Protein AF-A0A951HRN7-F1 (afdb_monomer_lite)

Sequence (183 aa):
MIGALGATLAACAGGMGGGFDPVGYQNAVQLKYETMSLLDNTSAPYRAHQAAANSLLAKYATAAEGRGSSDAIAQQWAAIRDPRGPSTAGTIEQWKKAPLRPGQRAEKKRLIAAHFDHLVCLEKARGGGAAECAEAGVSADATPAPAPTAAAAPAGRPPARGRAAPKPPAGDEPEMEAEPQKE

Secondary structure (DSSP, 8-state):
---------------------HHHHHHHHHHHHHHHHHHHTTTS-GGGTHHHHHHHHHHHHHHHHS--S-HHHHHHHHHHH-TTSSSHHHHHHHHTTSPPPHHHHHHHHHHHHHHHHHHHHHHHSTTT-TTGGGGGG--TT-----------PPP--PPPP--PPPPPPP-PPP---------

Structure (mmCIF, N/CA/C/O backbone):
data_AF-A0A951HRN7-F1
#
_entry.id   AF-A0A951HRN7-F1
#
loop_
_atom_site.group_PDB
_atom_site.id
_atom_site.type_symbol
_atom_site.label_atom_id
_atom_site.label_alt_id
_atom_site.label_comp_id
_atom_site.label_asym_id
_atom_site.label_entity_id
_atom_site.label_seq_id
_atom_site.pdbx_PDB_ins_code
_atom_site.Cartn_x
_atom_site.Cartn_y
_atom_site.Cartn_z
_atom_site.occupancy
_atom_site.B_iso_or_equiv
_atom_site.auth_seq_id
_atom_site.auth_comp_id
_atom_site.auth_asym_id
_atom_site.auth_atom_id
_atom_site.pdbx_PDB_model_num
ATOM 1 N N . MET A 1 1 ? 11.613 -22.190 -66.304 1.00 39.31 1 MET A N 1
ATOM 2 C CA . MET A 1 1 ? 11.602 -20.729 -66.075 1.00 39.31 1 MET A CA 1
ATOM 3 C C . MET A 1 1 ? 11.071 -20.527 -64.661 1.00 39.31 1 MET A C 1
ATOM 5 O O . MET A 1 1 ? 9.966 -20.973 -64.399 1.00 39.31 1 MET A O 1
ATOM 9 N N . ILE A 1 2 ? 11.949 -20.304 -63.673 1.00 46.12 2 ILE A N 1
ATOM 10 C CA . ILE A 1 2 ? 12.186 -18.984 -63.036 1.00 46.12 2 ILE A CA 1
ATOM 11 C C . ILE A 1 2 ? 10.829 -18.305 -62.764 1.00 46.12 2 ILE A C 1
ATOM 13 O O . ILE A 1 2 ? 10.164 -17.926 -63.716 1.00 46.12 2 ILE A O 1
ATOM 17 N N . GLY A 1 3 ? 10.299 -18.189 -61.549 1.00 44.53 3 GLY A N 1
ATOM 18 C CA . GLY A 1 3 ? 10.941 -18.006 -60.250 1.00 44.53 3 GLY A CA 1
ATOM 19 C C . GLY A 1 3 ? 10.507 -16.640 -59.708 1.00 44.53 3 GLY A C 1
ATOM 20 O O . GLY A 1 3 ? 10.806 -15.640 -60.343 1.00 44.53 3 GLY A O 1
ATOM 21 N N . ALA A 1 4 ? 9.785 -16.621 -58.584 1.00 50.28 4 ALA A N 1
ATOM 22 C CA . ALA A 1 4 ? 9.616 -15.484 -57.661 1.00 50.28 4 ALA A CA 1
ATOM 23 C C . ALA A 1 4 ? 8.763 -15.969 -56.471 1.00 50.28 4 ALA A C 1
ATOM 25 O O . ALA A 1 4 ? 7.540 -15.889 -56.479 1.00 50.28 4 ALA A O 1
ATOM 26 N N . LEU A 1 5 ? 9.352 -16.714 -55.531 1.00 52.47 5 LEU A N 1
ATOM 27 C CA . LEU A 1 5 ? 9.690 -16.179 -54.204 1.00 52.47 5 LEU A CA 1
ATOM 28 C C . LEU A 1 5 ? 9.585 -14.648 -54.075 1.00 52.47 5 LEU A C 1
ATOM 30 O O . LEU A 1 5 ? 10.352 -13.912 -54.688 1.00 52.47 5 LEU A O 1
ATOM 34 N N . GLY A 1 6 ? 8.690 -14.211 -53.191 1.00 49.84 6 GLY A N 1
ATOM 35 C CA . GLY A 1 6 ? 8.625 -12.862 -52.636 1.00 49.84 6 GLY A CA 1
ATOM 36 C C . GLY A 1 6 ? 8.263 -12.933 -51.154 1.00 49.84 6 GLY A C 1
ATOM 37 O O . GLY A 1 6 ? 7.109 -12.750 -50.784 1.00 49.84 6 GLY A O 1
ATOM 38 N N . ALA A 1 7 ? 9.257 -13.273 -50.328 1.00 49.84 7 ALA A N 1
ATOM 39 C CA . ALA A 1 7 ? 9.276 -13.031 -48.883 1.00 49.84 7 ALA A CA 1
ATOM 40 C C . ALA A 1 7 ? 9.232 -11.499 -48.628 1.00 49.84 7 ALA A C 1
ATOM 42 O O . ALA A 1 7 ? 9.533 -10.728 -49.530 1.00 49.84 7 ALA A O 1
ATOM 43 N N . THR A 1 8 ? 8.826 -10.936 -47.492 1.00 47.81 8 THR A N 1
ATOM 44 C CA . THR A 1 8 ? 9.147 -11.260 -46.098 1.00 47.81 8 THR A CA 1
ATOM 45 C C . THR A 1 8 ? 8.202 -10.474 -45.185 1.00 47.81 8 THR A C 1
ATOM 47 O O . THR A 1 8 ? 7.885 -9.315 -45.448 1.00 47.81 8 THR A O 1
ATOM 50 N N . LEU A 1 9 ? 7.835 -11.100 -44.069 1.00 47.81 9 LEU A N 1
ATOM 51 C CA . LEU A 1 9 ? 7.256 -10.486 -42.877 1.00 47.81 9 LEU A CA 1
ATOM 52 C C . LEU A 1 9 ? 8.138 -9.323 -42.388 1.00 47.81 9 LEU A C 1
ATOM 54 O O . LEU A 1 9 ? 9.247 -9.550 -41.912 1.00 47.81 9 LEU A O 1
ATOM 58 N N . ALA A 1 10 ? 7.640 -8.090 -42.462 1.00 53.75 10 ALA A N 1
ATOM 59 C CA . ALA A 1 10 ? 8.224 -6.935 -41.781 1.00 53.75 10 ALA A CA 1
ATOM 60 C C . ALA A 1 10 ? 7.292 -6.501 -40.641 1.00 53.75 10 ALA A C 1
ATOM 62 O O . ALA A 1 10 ? 6.611 -5.485 -40.722 1.00 53.75 10 ALA A O 1
ATOM 63 N N . ALA A 1 11 ? 7.230 -7.312 -39.584 1.00 49.94 11 ALA A N 1
ATOM 64 C CA . ALA A 1 11 ? 6.544 -6.970 -38.338 1.00 49.94 11 ALA A CA 1
ATOM 65 C C . ALA A 1 11 ? 7.383 -7.401 -37.123 1.00 49.94 11 ALA A C 1
ATOM 67 O O . ALA A 1 11 ? 6.899 -8.057 -36.211 1.00 49.94 11 ALA A O 1
ATOM 68 N N . CYS A 1 12 ? 8.664 -7.034 -37.110 1.00 45.62 12 CYS A N 1
ATOM 69 C CA . CYS A 1 12 ? 9.483 -7.059 -35.898 1.00 45.62 12 CYS A CA 1
ATOM 70 C C . CYS A 1 12 ? 10.164 -5.699 -35.737 1.00 45.62 12 CYS A C 1
ATOM 72 O O . CYS A 1 12 ? 11.364 -5.554 -35.928 1.00 45.62 12 CYS A O 1
ATOM 74 N N . ALA A 1 13 ? 9.368 -4.684 -35.418 1.00 49.22 13 ALA A N 1
ATOM 75 C CA . ALA A 1 13 ? 9.862 -3.415 -34.893 1.00 49.22 13 ALA A CA 1
ATOM 76 C C . ALA A 1 13 ? 9.013 -3.001 -33.680 1.00 49.22 13 ALA A C 1
ATOM 78 O O . ALA A 1 13 ? 8.578 -1.861 -33.557 1.00 49.22 13 ALA A O 1
ATOM 79 N N . GLY A 1 14 ? 8.733 -3.958 -32.789 1.00 48.72 14 GLY A N 1
ATOM 80 C CA . GLY A 1 14 ? 8.283 -3.663 -31.431 1.00 48.72 14 GLY A CA 1
ATOM 81 C C . GLY A 1 14 ? 9.511 -3.294 -30.614 1.00 48.72 14 GLY A C 1
ATOM 82 O O . GLY A 1 14 ? 10.262 -4.175 -30.206 1.00 48.72 14 GLY A O 1
ATOM 83 N N . GLY A 1 15 ? 9.764 -1.992 -30.489 1.00 47.03 15 GLY A N 1
ATOM 84 C CA . GLY A 1 15 ? 10.930 -1.429 -29.819 1.00 47.03 15 GLY A CA 1
ATOM 85 C C . GLY A 1 15 ? 11.158 -2.040 -28.441 1.00 47.03 15 GLY A C 1
ATOM 86 O O . GLY A 1 15 ? 10.344 -1.890 -27.538 1.00 47.03 15 GLY A O 1
ATOM 87 N N . MET A 1 16 ? 12.304 -2.700 -28.306 1.00 48.50 16 MET A N 1
ATOM 88 C CA . MET A 1 16 ? 12.876 -3.230 -27.074 1.00 48.50 16 MET A CA 1
ATOM 89 C C . MET A 1 16 ? 13.307 -2.042 -26.201 1.00 48.50 16 MET A C 1
ATOM 91 O O . MET A 1 16 ? 14.455 -1.605 -26.219 1.00 48.50 16 MET A O 1
ATOM 95 N N . GLY A 1 17 ? 12.333 -1.433 -25.529 1.00 48.16 17 GLY A N 1
ATOM 96 C CA . GLY A 1 17 ? 12.448 -0.116 -24.906 1.00 48.16 17 GLY A CA 1
ATOM 97 C C . GLY A 1 17 ? 12.388 -0.163 -23.388 1.00 48.16 17 GLY A C 1
ATOM 98 O O . GLY A 1 17 ? 11.512 0.456 -22.794 1.00 48.16 17 GLY A O 1
ATOM 99 N N . GLY A 1 18 ? 13.324 -0.889 -22.777 1.00 56.94 18 GLY A N 1
ATOM 100 C CA . GLY A 1 18 ? 13.648 -0.793 -21.351 1.00 56.94 18 GLY A CA 1
ATOM 101 C C . GLY A 1 18 ? 13.350 -2.070 -20.592 1.00 56.94 18 GLY A C 1
ATOM 102 O O . GLY A 1 18 ? 12.263 -2.183 -20.077 1.00 56.94 18 GLY A O 1
ATOM 103 N N . GLY A 1 19 ? 14.301 -3.002 -20.517 1.00 68.75 19 GLY A N 1
ATOM 104 C CA . GLY A 1 19 ? 14.111 -4.303 -19.867 1.00 68.75 19 GLY A CA 1
ATOM 105 C C . GLY A 1 19 ? 13.748 -4.258 -18.374 1.00 68.75 19 GLY A C 1
ATOM 106 O O . GLY A 1 19 ? 13.554 -3.200 -17.779 1.00 68.75 19 GLY A O 1
ATOM 107 N N . PHE A 1 20 ? 13.683 -5.450 -17.778 1.00 78.44 20 PHE A N 1
ATOM 108 C CA . PHE A 1 20 ? 13.362 -5.688 -16.369 1.00 78.44 20 PHE A CA 1
ATOM 109 C C . PHE A 1 20 ? 14.071 -4.724 -15.403 1.00 78.44 20 PHE A C 1
ATOM 111 O O . PHE A 1 20 ? 15.300 -4.628 -15.414 1.00 78.44 20 PHE A O 1
ATOM 118 N N . ASP A 1 21 ? 13.296 -4.069 -14.531 1.00 80.81 21 ASP A N 1
ATOM 119 C CA . ASP A 1 21 ? 13.823 -3.288 -13.410 1.00 80.81 21 ASP A CA 1
ATOM 120 C C . ASP A 1 21 ? 13.732 -4.101 -12.107 1.00 80.81 21 ASP A C 1
ATOM 122 O O . ASP A 1 21 ? 12.662 -4.179 -11.490 1.00 80.81 21 ASP A O 1
ATOM 126 N N . PRO A 1 22 ? 14.841 -4.711 -11.648 1.00 85.56 22 PRO A N 1
ATOM 127 C CA . PRO A 1 22 ? 14.834 -5.515 -10.434 1.00 85.56 22 PRO A CA 1
ATOM 128 C C . PRO A 1 22 ? 14.527 -4.695 -9.179 1.00 85.56 22 PRO A C 1
ATOM 130 O O . PRO A 1 22 ? 13.983 -5.252 -8.226 1.00 85.56 22 PRO A O 1
ATOM 133 N N . VAL A 1 23 ? 14.857 -3.399 -9.160 1.00 87.12 23 VAL A N 1
ATOM 134 C CA . VAL A 1 23 ? 14.619 -2.524 -8.006 1.00 87.12 23 VAL A CA 1
ATOM 135 C C . VAL A 1 23 ? 13.143 -2.151 -7.943 1.00 87.12 23 VAL A C 1
ATOM 137 O O . VAL A 1 23 ? 12.513 -2.335 -6.900 1.00 87.12 23 VAL A O 1
ATOM 140 N N . GLY A 1 24 ? 12.567 -1.704 -9.064 1.00 86.12 24 GLY A N 1
ATOM 141 C CA . GLY A 1 24 ? 11.134 -1.414 -9.182 1.00 86.12 24 GLY A CA 1
ATOM 142 C C . GLY A 1 24 ? 10.269 -2.625 -8.822 1.00 86.12 24 GLY A C 1
ATOM 143 O O . GLY A 1 24 ? 9.369 -2.530 -7.982 1.00 86.12 24 GLY A O 1
ATOM 144 N N . TYR A 1 25 ? 10.618 -3.800 -9.355 1.00 89.25 25 TYR A N 1
ATOM 145 C CA . TYR A 1 25 ? 9.952 -5.063 -9.037 1.00 89.25 25 TYR A CA 1
ATOM 146 C C . TYR A 1 25 ? 10.024 -5.421 -7.547 1.00 89.25 25 TYR A C 1
ATOM 148 O O . TYR A 1 25 ? 8.992 -5.703 -6.934 1.00 89.25 25 TYR A O 1
ATOM 156 N N . GLN A 1 26 ? 11.221 -5.408 -6.947 1.00 91.38 26 GLN A N 1
ATOM 157 C CA . GLN A 1 26 ? 11.384 -5.748 -5.529 1.00 91.38 26 GLN A CA 1
ATOM 158 C C . GLN A 1 26 ? 10.618 -4.778 -4.629 1.00 91.38 26 GLN A C 1
ATOM 160 O O . GLN A 1 26 ? 9.933 -5.219 -3.705 1.00 91.38 26 GLN A O 1
ATOM 165 N N . ASN A 1 27 ? 10.657 -3.480 -4.939 1.00 91.44 27 ASN A N 1
ATOM 166 C CA . ASN A 1 27 ? 9.889 -2.469 -4.220 1.00 91.44 27 ASN A CA 1
ATOM 167 C C . ASN A 1 27 ? 8.384 -2.743 -4.305 1.00 91.44 27 ASN A C 1
ATOM 169 O O . ASN A 1 27 ? 7.707 -2.727 -3.277 1.00 91.44 27 ASN A O 1
ATOM 173 N N . ALA A 1 28 ? 7.855 -3.036 -5.497 1.00 91.88 28 ALA A N 1
ATOM 174 C CA . ALA A 1 28 ? 6.437 -3.332 -5.691 1.00 91.88 28 ALA A CA 1
ATOM 175 C C . ALA A 1 28 ? 5.991 -4.581 -4.911 1.00 91.88 28 ALA A C 1
ATOM 177 O O . ALA A 1 28 ? 4.962 -4.551 -4.232 1.00 91.88 28 ALA A O 1
ATOM 178 N N . VAL A 1 29 ? 6.782 -5.659 -4.948 1.00 93.88 29 VAL A N 1
ATOM 179 C CA . VAL A 1 29 ? 6.501 -6.898 -4.205 1.00 93.88 29 VAL A CA 1
ATOM 180 C C . VAL A 1 29 ? 6.541 -6.657 -2.696 1.00 93.88 29 VAL A C 1
ATOM 182 O O . VAL A 1 29 ? 5.593 -7.011 -1.994 1.00 93.88 29 VAL A O 1
ATOM 185 N N . GLN A 1 30 ? 7.601 -6.025 -2.189 1.00 95.81 30 GLN A N 1
ATOM 186 C CA . GLN A 1 30 ? 7.753 -5.750 -0.760 1.00 95.81 30 GLN A CA 1
ATOM 187 C C . GLN A 1 30 ? 6.607 -4.876 -0.244 1.00 95.81 30 GLN A C 1
ATOM 189 O O . GLN A 1 30 ? 5.973 -5.188 0.766 1.00 95.81 30 GLN A O 1
ATOM 194 N N . LEU A 1 31 ? 6.284 -3.812 -0.979 1.00 95.81 31 LEU A N 1
ATOM 195 C CA . LEU A 1 31 ? 5.194 -2.919 -0.623 1.00 95.81 31 LEU A CA 1
ATOM 196 C C . LEU A 1 31 ? 3.840 -3.618 -0.668 1.00 95.81 31 LEU A C 1
ATOM 198 O O . LEU A 1 31 ? 3.027 -3.369 0.221 1.00 95.81 31 LEU A O 1
ATOM 202 N N . LYS A 1 32 ? 3.596 -4.537 -1.611 1.00 95.94 32 LYS A N 1
ATOM 203 C CA . LYS A 1 32 ? 2.380 -5.362 -1.610 1.00 95.94 32 LYS A CA 1
ATOM 204 C C . LYS A 1 32 ? 2.221 -6.102 -0.282 1.00 95.94 32 LYS A C 1
ATOM 206 O O . LYS A 1 32 ? 1.167 -5.994 0.346 1.00 95.94 32 LYS A O 1
ATOM 211 N N . TYR A 1 33 ? 3.254 -6.816 0.166 1.00 97.56 33 TYR A N 1
ATOM 212 C CA . TYR A 1 33 ? 3.206 -7.585 1.413 1.00 97.56 33 TYR A CA 1
ATOM 213 C C . TYR A 1 33 ? 2.973 -6.702 2.638 1.00 97.56 33 TYR A C 1
ATOM 215 O O . TYR A 1 33 ? 2.080 -6.985 3.439 1.00 97.56 33 TYR A O 1
ATOM 223 N N . GLU A 1 34 ? 3.724 -5.607 2.763 1.00 97.75 34 GLU A N 1
ATOM 224 C CA . GLU A 1 34 ? 3.560 -4.666 3.875 1.00 97.75 34 GLU A CA 1
ATOM 225 C C . GLU A 1 34 ? 2.158 -4.051 3.898 1.00 97.75 34 GLU A C 1
ATOM 227 O O . GLU A 1 34 ? 1.549 -3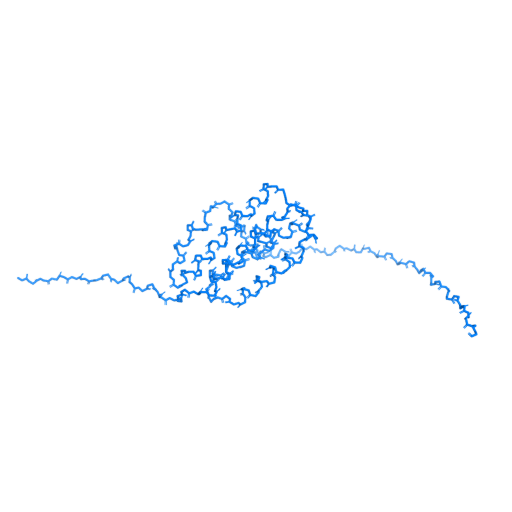.910 4.959 1.00 97.75 34 GLU A O 1
ATOM 232 N N . THR A 1 35 ? 1.607 -3.757 2.721 1.00 97.56 35 THR A N 1
ATOM 233 C CA . THR A 1 35 ? 0.245 -3.239 2.585 1.00 97.56 35 THR A CA 1
ATOM 234 C C . THR A 1 35 ? -0.785 -4.261 3.033 1.00 97.56 35 THR A C 1
ATOM 236 O O . THR A 1 35 ? -1.667 -3.928 3.819 1.00 97.56 35 THR A O 1
ATOM 239 N N . MET A 1 36 ? -0.681 -5.511 2.574 1.00 97.88 36 MET A N 1
ATOM 240 C CA . MET A 1 36 ? -1.617 -6.565 2.974 1.00 97.88 36 MET A CA 1
ATOM 241 C C . MET A 1 36 ? -1.579 -6.803 4.485 1.00 97.88 36 MET A C 1
ATOM 243 O O . MET A 1 36 ? -2.637 -6.893 5.106 1.00 97.88 36 MET A O 1
ATOM 247 N N . SER A 1 37 ? -0.378 -6.809 5.069 1.00 97.62 37 SER A N 1
ATOM 248 C CA . SER A 1 37 ? -0.174 -6.931 6.514 1.00 97.62 37 SER A CA 1
ATOM 249 C C . SER A 1 37 ? -0.803 -5.767 7.289 1.00 97.62 37 SER A C 1
ATOM 251 O O . SER A 1 37 ? -1.527 -5.975 8.264 1.00 97.62 37 SER A O 1
ATOM 253 N N . LEU A 1 38 ? -0.619 -4.524 6.831 1.00 97.81 38 LEU A N 1
ATOM 254 C CA . LEU A 1 38 ? -1.271 -3.371 7.454 1.00 97.81 38 LEU A CA 1
ATOM 255 C C . LEU A 1 38 ? -2.800 -3.472 7.356 1.00 97.81 38 LEU A C 1
ATOM 257 O O . LEU A 1 38 ? -3.501 -3.215 8.335 1.00 97.81 38 LEU A O 1
ATOM 261 N N . LEU A 1 39 ? -3.323 -3.876 6.194 1.00 96.81 39 LEU A N 1
ATOM 262 C CA . LEU A 1 39 ? -4.762 -3.998 5.972 1.00 96.81 39 LEU A CA 1
ATOM 263 C C . LEU A 1 39 ? -5.411 -5.051 6.873 1.00 96.81 39 LEU A C 1
ATOM 265 O O . LEU A 1 39 ? -6.560 -4.855 7.272 1.00 96.81 39 LEU A O 1
ATOM 269 N N . ASP A 1 40 ? -4.696 -6.107 7.262 1.00 97.31 40 ASP A N 1
ATOM 270 C CA . ASP A 1 40 ? -5.189 -7.098 8.228 1.00 97.31 40 ASP A CA 1
ATOM 271 C C . ASP A 1 40 ? -5.475 -6.508 9.614 1.00 97.31 40 ASP A C 1
ATOM 273 O O . ASP A 1 40 ? -6.370 -6.978 10.314 1.00 97.31 40 ASP A O 1
ATOM 277 N N . ASN A 1 41 ? -4.818 -5.401 9.962 1.00 97.81 41 ASN A N 1
ATOM 278 C CA . ASN A 1 41 ? -4.981 -4.712 11.241 1.00 97.81 41 ASN A CA 1
ATOM 279 C C . ASN A 1 41 ? -6.075 -3.628 11.232 1.00 97.81 41 ASN A C 1
ATOM 281 O O . ASN A 1 41 ? -6.354 -3.002 12.254 1.00 97.81 41 ASN A O 1
ATOM 285 N N . THR A 1 42 ? -6.751 -3.407 10.101 1.00 97.81 42 THR A N 1
ATOM 286 C CA . THR A 1 42 ? -7.726 -2.308 9.960 1.00 97.81 42 THR A CA 1
ATOM 287 C C . THR A 1 42 ? -9.022 -2.491 10.754 1.00 97.81 42 THR A C 1
ATOM 289 O O . THR A 1 42 ? -9.825 -1.563 10.822 1.00 97.81 42 THR A O 1
ATOM 292 N N . SER A 1 43 ? -9.246 -3.650 11.387 1.00 97.69 43 SER A N 1
ATOM 293 C CA . SER A 1 43 ? -10.317 -3.826 12.382 1.00 97.69 43 SER A CA 1
ATOM 294 C C . SER A 1 43 ? -10.025 -3.148 13.720 1.00 97.69 43 SER A C 1
ATOM 296 O O . SER A 1 43 ? -10.951 -2.941 14.501 1.00 97.69 43 SER A O 1
ATOM 298 N N . ALA A 1 44 ? -8.766 -2.809 13.999 1.00 98.06 44 ALA A N 1
ATOM 299 C CA . ALA A 1 44 ? -8.391 -2.017 15.162 1.00 98.06 44 ALA A CA 1
ATOM 300 C C . ALA A 1 44 ? -8.492 -0.508 14.852 1.00 98.06 44 ALA A C 1
ATOM 302 O O . ALA A 1 44 ? -8.458 -0.110 13.684 1.00 98.06 44 ALA A O 1
ATOM 303 N N . PRO A 1 45 ? -8.604 0.367 15.868 1.00 98.12 45 PRO A N 1
ATOM 304 C CA . PRO A 1 45 ? -8.542 1.813 15.667 1.00 98.12 45 PRO A CA 1
ATOM 305 C C . PRO A 1 45 ? -7.218 2.253 15.030 1.00 98.12 45 PRO A C 1
ATOM 307 O O . PRO A 1 45 ? -6.149 1.818 15.455 1.00 98.12 45 PRO A O 1
ATOM 310 N N . TYR A 1 46 ? -7.281 3.190 14.077 1.00 98.00 46 TYR A N 1
ATOM 311 C CA . TYR A 1 46 ? -6.109 3.713 13.359 1.00 98.00 46 TYR A CA 1
ATOM 312 C C . TYR A 1 46 ? -4.962 4.137 14.285 1.00 98.00 46 TYR A C 1
ATOM 314 O O . TYR A 1 46 ? -3.799 3.861 14.004 1.00 98.00 46 TYR A O 1
ATOM 322 N N . ARG A 1 47 ? -5.282 4.760 15.428 1.00 98.00 47 ARG A N 1
ATOM 323 C CA . ARG A 1 47 ? -4.292 5.247 16.401 1.00 98.00 47 ARG A CA 1
ATOM 324 C C . ARG A 1 47 ? -3.319 4.156 16.867 1.00 98.00 47 ARG A C 1
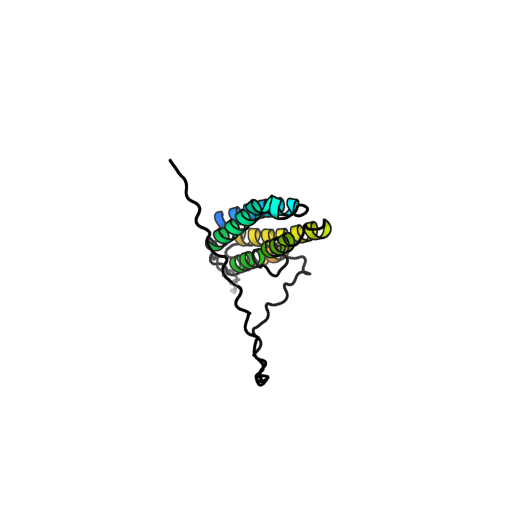ATOM 326 O O . ARG A 1 47 ? -2.157 4.467 17.099 1.00 98.00 47 ARG A O 1
ATOM 333 N N . ALA A 1 48 ? -3.756 2.897 16.952 1.00 98.12 48 ALA A N 1
ATOM 334 C CA . ALA A 1 48 ? -2.901 1.778 17.360 1.00 98.12 48 ALA A CA 1
ATOM 335 C C . ALA A 1 48 ? -1.824 1.423 16.316 1.00 98.12 48 ALA A C 1
ATOM 337 O O . ALA A 1 48 ? -0.797 0.846 16.658 1.00 98.12 48 ALA A O 1
ATOM 338 N N . HIS A 1 49 ? -2.032 1.799 15.051 1.00 98.19 49 HIS A N 1
ATOM 339 C CA . HIS A 1 49 ? -1.168 1.439 13.922 1.00 98.19 49 HIS A CA 1
ATOM 340 C C . HIS A 1 49 ? -0.716 2.657 13.100 1.00 98.19 49 HIS A C 1
ATOM 342 O O . HIS A 1 49 ? -0.164 2.508 12.011 1.00 98.19 49 HIS A O 1
ATOM 348 N N . GLN A 1 50 ? -0.918 3.871 13.617 1.00 97.94 50 GLN A N 1
ATOM 349 C CA . GLN A 1 50 ? -0.626 5.125 12.919 1.00 97.94 50 GLN A CA 1
ATOM 350 C C . GLN A 1 50 ? 0.832 5.210 12.452 1.00 97.94 50 GLN A C 1
ATOM 352 O O . GLN A 1 50 ? 1.094 5.648 11.335 1.00 97.94 50 GLN A O 1
ATOM 357 N N . ALA A 1 51 ? 1.782 4.771 13.282 1.00 97.94 51 ALA A N 1
ATOM 358 C CA . ALA A 1 51 ? 3.199 4.772 12.926 1.00 97.94 51 ALA A CA 1
ATOM 359 C C . ALA A 1 51 ? 3.488 3.855 11.724 1.00 97.94 51 ALA A C 1
ATOM 361 O O . ALA A 1 51 ? 4.179 4.263 10.792 1.00 97.94 51 ALA A O 1
ATOM 362 N N . ALA A 1 52 ? 2.903 2.653 11.709 1.00 97.12 52 ALA A N 1
ATOM 363 C CA . ALA A 1 52 ? 3.043 1.711 10.602 1.00 97.12 52 ALA A CA 1
ATOM 364 C C . ALA A 1 52 ? 2.402 2.253 9.314 1.00 97.12 52 ALA A C 1
ATOM 366 O O . ALA A 1 52 ? 3.014 2.188 8.249 1.00 97.12 52 ALA A O 1
ATOM 367 N N . ALA A 1 53 ? 1.214 2.859 9.413 1.00 97.06 53 ALA A N 1
ATOM 368 C CA . ALA A 1 53 ? 0.543 3.480 8.274 1.00 97.06 53 ALA A CA 1
ATOM 369 C C . ALA A 1 53 ? 1.353 4.648 7.686 1.00 97.06 53 ALA A C 1
ATOM 371 O O . ALA A 1 53 ? 1.542 4.723 6.473 1.00 97.06 53 ALA A O 1
ATOM 372 N N . ASN A 1 54 ? 1.885 5.528 8.537 1.00 96.19 54 ASN A N 1
ATOM 373 C CA . ASN A 1 54 ? 2.718 6.649 8.103 1.00 96.19 54 ASN A CA 1
ATOM 374 C C . ASN A 1 54 ? 4.030 6.172 7.466 1.00 96.19 54 ASN A C 1
ATOM 376 O O . ASN A 1 54 ? 4.437 6.705 6.436 1.00 96.19 54 ASN A O 1
ATOM 380 N N . SER A 1 55 ? 4.670 5.151 8.047 1.00 96.62 55 SER A N 1
ATOM 381 C CA . SER A 1 55 ? 5.879 4.544 7.483 1.00 96.62 55 SER A CA 1
ATOM 382 C C . SER A 1 55 ? 5.612 3.960 6.093 1.00 96.62 55 SER A C 1
ATOM 384 O O . SER A 1 55 ? 6.369 4.232 5.164 1.00 96.62 55 SER A O 1
ATOM 386 N N . LEU A 1 56 ? 4.500 3.238 5.917 1.00 95.75 56 LEU A N 1
ATOM 387 C CA . LEU A 1 56 ? 4.114 2.685 4.618 1.00 95.75 56 LEU A CA 1
ATOM 388 C C . LEU A 1 56 ? 3.869 3.787 3.574 1.00 95.75 56 LEU A C 1
ATOM 390 O O . LEU A 1 56 ? 4.367 3.699 2.453 1.00 95.75 56 LEU A O 1
ATOM 394 N N . LEU A 1 57 ? 3.154 4.855 3.945 1.00 92.94 57 LEU A N 1
ATOM 395 C CA . LEU A 1 57 ? 2.911 5.999 3.058 1.00 92.94 57 LEU A CA 1
ATOM 396 C C . LEU A 1 57 ? 4.211 6.701 2.640 1.00 92.94 57 LEU A C 1
ATOM 398 O O . LEU A 1 57 ? 4.346 7.089 1.479 1.00 92.94 57 LEU A O 1
ATOM 402 N N . ALA A 1 58 ? 5.180 6.827 3.550 1.00 93.12 58 ALA A N 1
ATOM 403 C CA . ALA A 1 58 ? 6.496 7.372 3.229 1.00 93.12 58 ALA A CA 1
ATOM 404 C C . ALA A 1 58 ? 7.252 6.478 2.232 1.00 93.12 58 ALA A C 1
ATOM 406 O O . ALA A 1 58 ? 7.790 6.981 1.248 1.00 93.12 58 ALA A O 1
ATOM 407 N N . LYS A 1 59 ? 7.214 5.149 2.409 1.00 92.62 59 LYS A N 1
ATOM 408 C CA . LYS A 1 59 ? 7.830 4.215 1.454 1.00 92.62 59 LYS A CA 1
ATOM 409 C C . LYS A 1 59 ? 7.208 4.315 0.057 1.00 92.62 59 LYS A C 1
ATOM 411 O O . LYS A 1 59 ? 7.934 4.220 -0.926 1.00 92.62 59 LYS A O 1
ATOM 416 N N . TYR A 1 60 ? 5.900 4.568 -0.060 1.00 90.06 60 TYR A N 1
ATOM 417 C CA . TYR A 1 60 ? 5.276 4.845 -1.363 1.00 90.06 60 TYR A CA 1
ATOM 418 C C . TYR A 1 60 ? 5.738 6.150 -2.005 1.00 90.06 60 TYR A C 1
ATOM 420 O O . TYR A 1 60 ? 5.788 6.239 -3.235 1.00 90.06 60 TYR A O 1
ATOM 428 N N . ALA A 1 61 ? 6.020 7.179 -1.203 1.00 85.88 61 ALA A N 1
ATOM 429 C CA . ALA A 1 61 ? 6.580 8.422 -1.715 1.00 85.88 61 ALA A CA 1
ATOM 430 C C . ALA A 1 61 ? 7.948 8.151 -2.350 1.00 85.88 61 ALA A C 1
ATOM 432 O O . ALA A 1 61 ? 8.116 8.409 -3.539 1.00 85.88 61 ALA A O 1
ATOM 433 N N . THR A 1 62 ? 8.840 7.495 -1.604 1.00 87.81 62 THR A N 1
ATOM 434 C CA . THR A 1 62 ? 10.187 7.127 -2.058 1.00 87.81 62 THR A CA 1
ATOM 435 C C . THR A 1 62 ? 10.171 6.177 -3.258 1.00 87.81 62 THR A C 1
ATOM 437 O O . THR A 1 62 ? 10.869 6.411 -4.241 1.00 87.81 62 THR A O 1
ATOM 440 N N . ALA A 1 63 ? 9.349 5.124 -3.235 1.00 84.69 63 ALA A N 1
ATOM 441 C CA . ALA A 1 63 ? 9.280 4.161 -4.338 1.00 84.69 63 ALA A CA 1
ATOM 442 C C . ALA A 1 63 ? 8.813 4.808 -5.653 1.00 84.69 63 ALA A C 1
ATOM 444 O O . ALA A 1 63 ? 9.288 4.453 -6.727 1.00 84.69 63 ALA A O 1
ATOM 445 N N . ALA A 1 64 ? 7.920 5.797 -5.572 1.00 77.94 64 ALA A N 1
ATOM 446 C CA . ALA A 1 64 ? 7.460 6.527 -6.745 1.00 77.94 64 ALA A CA 1
ATOM 447 C C . ALA A 1 64 ? 8.472 7.560 -7.267 1.00 77.94 64 ALA A C 1
ATOM 449 O O . ALA A 1 64 ? 8.346 7.973 -8.415 1.00 77.94 64 ALA A O 1
ATOM 450 N N . GLU A 1 65 ? 9.432 8.008 -6.456 1.00 76.94 65 GLU A N 1
ATOM 451 C CA . GLU A 1 65 ? 10.531 8.877 -6.905 1.00 76.94 65 GLU A CA 1
ATOM 452 C C . GLU A 1 65 ? 11.568 8.084 -7.707 1.00 76.94 65 GLU A C 1
ATOM 454 O O . GLU A 1 65 ? 12.081 8.580 -8.705 1.00 76.94 65 GLU A O 1
ATOM 459 N N . GLY A 1 66 ? 11.812 6.826 -7.328 1.00 67.25 66 GLY A N 1
ATOM 460 C CA . GLY A 1 66 ? 12.702 5.905 -8.043 1.00 67.25 66 GLY A CA 1
ATOM 461 C C . GLY A 1 66 ? 12.081 5.227 -9.269 1.00 67.25 66 GLY A C 1
ATOM 462 O O . GLY A 1 66 ? 12.679 4.302 -9.814 1.00 67.25 66 GLY A O 1
ATOM 463 N N . ARG A 1 67 ? 10.874 5.630 -9.686 1.00 67.38 67 ARG A N 1
ATOM 464 C CA . ARG A 1 67 ? 10.147 4.957 -10.768 1.00 67.38 67 ARG A CA 1
ATOM 465 C C . ARG A 1 67 ? 10.854 5.116 -12.112 1.00 67.38 67 ARG A C 1
ATOM 467 O O . ARG A 1 67 ? 11.336 6.189 -12.472 1.00 67.38 67 ARG A O 1
ATOM 474 N N . GLY A 1 68 ? 10.823 4.045 -12.893 1.00 60.22 68 GLY A N 1
ATOM 475 C CA . GLY A 1 68 ? 11.181 4.085 -14.299 1.00 60.22 68 GLY A CA 1
ATOM 476 C C . GLY A 1 68 ? 10.363 5.064 -15.128 1.00 60.22 68 GLY A C 1
ATOM 477 O O . GLY A 1 68 ? 9.219 5.363 -14.802 1.00 60.22 68 GLY A O 1
ATOM 478 N N . SER A 1 69 ? 10.916 5.500 -16.259 1.00 61.56 69 SER A N 1
ATOM 479 C CA . SER A 1 69 ? 10.316 6.477 -17.180 1.00 61.56 69 SER A CA 1
ATOM 480 C C . SER A 1 69 ? 9.088 5.981 -17.966 1.00 61.56 69 SER A C 1
ATOM 482 O O . SER A 1 69 ? 8.733 6.591 -18.969 1.00 61.56 69 SER A O 1
ATOM 484 N N . SER A 1 70 ? 8.450 4.873 -17.570 1.00 73.94 70 SER A N 1
ATOM 485 C CA . SER A 1 70 ? 7.251 4.380 -18.256 1.00 73.94 70 SER A CA 1
ATOM 486 C C . SER A 1 70 ? 5.994 5.023 -17.678 1.00 73.94 70 SER A C 1
ATOM 488 O O . SER A 1 70 ? 5.703 4.875 -16.487 1.00 73.94 70 SER A O 1
ATOM 490 N N . ASP A 1 71 ? 5.211 5.669 -18.540 1.00 81.69 71 ASP A N 1
ATOM 491 C CA . ASP A 1 71 ? 3.940 6.297 -18.171 1.00 81.69 71 ASP A CA 1
ATOM 492 C C . ASP A 1 71 ? 2.969 5.312 -17.506 1.00 81.69 71 ASP A C 1
ATOM 494 O O . ASP A 1 71 ? 2.286 5.679 -16.554 1.00 81.69 71 ASP A O 1
ATOM 498 N N . ALA A 1 72 ? 2.951 4.044 -17.931 1.00 83.50 72 ALA A N 1
ATOM 499 C CA . ALA A 1 72 ? 2.082 3.018 -17.350 1.00 83.50 72 ALA A CA 1
ATOM 500 C C . ALA A 1 72 ? 2.451 2.699 -15.889 1.00 83.50 72 ALA A C 1
ATOM 502 O O . ALA A 1 72 ? 1.581 2.638 -15.021 1.00 83.50 72 ALA A O 1
ATOM 503 N N . ILE A 1 73 ? 3.747 2.558 -15.594 1.00 84.62 73 ILE A N 1
ATOM 504 C CA . ILE A 1 73 ? 4.247 2.345 -14.227 1.00 84.62 73 ILE A CA 1
ATOM 505 C C . ILE A 1 73 ? 3.923 3.568 -13.363 1.00 84.62 73 ILE A C 1
ATOM 507 O O . ILE A 1 73 ? 3.424 3.435 -12.243 1.00 84.62 73 ILE A O 1
ATOM 511 N N . ALA A 1 74 ? 4.146 4.775 -13.891 1.00 84.81 74 ALA A N 1
ATOM 512 C CA . ALA A 1 74 ? 3.836 6.014 -13.186 1.00 84.81 74 ALA A CA 1
ATOM 513 C C . ALA A 1 74 ? 2.335 6.155 -12.875 1.00 84.81 74 ALA A C 1
ATOM 515 O O . ALA A 1 74 ? 1.975 6.520 -11.752 1.00 84.81 74 ALA A O 1
ATOM 516 N N . GLN A 1 75 ? 1.466 5.822 -13.831 1.00 86.44 75 GLN A N 1
ATOM 517 C CA . GLN A 1 75 ? 0.013 5.807 -13.649 1.00 86.44 75 GLN A CA 1
ATOM 518 C C . GLN A 1 75 ? -0.412 4.786 -12.593 1.00 86.44 75 GLN A C 1
ATOM 520 O O . GLN A 1 75 ? -1.223 5.105 -11.723 1.00 86.44 75 GLN A O 1
ATOM 525 N N . GLN A 1 76 ? 0.172 3.588 -12.605 1.00 88.38 76 GLN A N 1
ATOM 526 C CA . GLN A 1 76 ? -0.164 2.557 -11.629 1.00 88.38 76 GLN A CA 1
ATOM 527 C C . GLN A 1 76 ? 0.263 2.949 -10.205 1.00 88.38 76 GLN A C 1
ATOM 529 O O . GLN A 1 76 ? -0.509 2.782 -9.257 1.00 88.38 76 GLN A O 1
ATOM 534 N N . TRP A 1 77 ? 1.445 3.554 -10.042 1.00 89.31 77 TRP A N 1
ATOM 535 C CA . TRP A 1 77 ? 1.864 4.139 -8.764 1.00 89.31 77 TRP A CA 1
ATOM 536 C C . TRP A 1 77 ? 0.923 5.252 -8.293 1.00 89.31 77 TRP A C 1
ATOM 538 O O . TRP A 1 77 ? 0.630 5.344 -7.098 1.00 89.31 77 TRP A O 1
ATOM 548 N N . ALA A 1 78 ? 0.430 6.088 -9.210 1.00 87.75 78 ALA A N 1
ATOM 549 C CA . ALA A 1 78 ? -0.551 7.118 -8.885 1.00 87.75 78 ALA A CA 1
ATOM 550 C C . ALA A 1 78 ? -1.881 6.505 -8.416 1.00 87.75 78 ALA A C 1
ATOM 552 O O . ALA A 1 78 ? -2.419 6.951 -7.405 1.00 87.75 78 ALA A O 1
ATOM 553 N N . ALA A 1 79 ? -2.362 5.441 -9.068 1.00 87.88 79 ALA A N 1
ATOM 554 C CA . ALA A 1 79 ? -3.584 4.738 -8.675 1.00 87.88 79 ALA A CA 1
ATOM 555 C C . ALA A 1 79 ? -3.487 4.132 -7.262 1.00 87.88 79 ALA A C 1
ATOM 557 O O . ALA A 1 79 ? -4.407 4.285 -6.463 1.00 87.88 79 ALA A O 1
ATOM 558 N N . ILE A 1 80 ? -2.350 3.519 -6.907 1.00 88.75 80 ILE A N 1
ATOM 559 C CA . ILE A 1 80 ? -2.103 2.967 -5.557 1.00 88.75 80 ILE A CA 1
ATOM 560 C C . ILE A 1 80 ? -2.103 4.068 -4.479 1.00 88.75 80 ILE A C 1
ATOM 562 O O . ILE A 1 80 ? -2.475 3.827 -3.325 1.00 88.75 80 ILE A O 1
ATOM 566 N N . ARG A 1 81 ? -1.703 5.287 -4.852 1.00 88.81 81 ARG A N 1
ATOM 567 C CA . ARG A 1 81 ? -1.549 6.436 -3.951 1.00 88.81 81 ARG A CA 1
ATOM 568 C C . ARG A 1 81 ? -2.725 7.412 -3.958 1.00 88.81 81 ARG A C 1
ATOM 570 O O . ARG A 1 81 ? -2.694 8.363 -3.181 1.00 88.81 81 ARG A O 1
ATOM 577 N N . ASP A 1 82 ? -3.735 7.218 -4.801 1.00 87.31 82 ASP A N 1
ATOM 578 C CA . ASP A 1 82 ? -4.840 8.169 -4.939 1.00 87.31 82 ASP A CA 1
ATOM 579 C C . ASP A 1 82 ? -5.716 8.197 -3.674 1.00 87.31 82 ASP A C 1
ATOM 581 O O . ASP A 1 82 ? -6.417 7.224 -3.399 1.00 87.31 82 ASP A O 1
ATOM 585 N N . PRO A 1 83 ? -5.772 9.295 -2.905 1.00 85.62 83 PRO A N 1
ATOM 586 C CA . PRO A 1 83 ? -6.566 9.346 -1.679 1.00 85.62 83 PRO A CA 1
ATOM 587 C C . PRO A 1 83 ? -8.087 9.269 -1.905 1.00 85.62 83 PRO A C 1
ATOM 589 O O . PRO A 1 83 ? -8.831 9.139 -0.934 1.00 85.62 83 PRO A O 1
ATOM 592 N N . ARG A 1 84 ? -8.578 9.377 -3.147 1.00 78.31 84 ARG A N 1
ATOM 593 C CA . ARG A 1 84 ? -10.013 9.472 -3.468 1.00 78.31 84 ARG A CA 1
ATOM 594 C C . ARG A 1 84 ? -10.641 8.159 -3.949 1.00 78.31 84 ARG A C 1
ATOM 596 O O . ARG A 1 84 ? -11.851 8.125 -4.159 1.00 78.31 84 ARG A O 1
ATOM 603 N N . GLY A 1 85 ? -9.861 7.085 -4.081 1.00 75.69 85 GLY A N 1
ATOM 604 C CA . GLY A 1 85 ? -10.309 5.810 -4.653 1.00 75.69 85 GLY A CA 1
ATOM 605 C C . GLY A 1 85 ? -10.213 4.596 -3.716 1.00 75.69 85 GLY A C 1
ATOM 606 O O . GLY A 1 85 ? -9.926 4.722 -2.521 1.00 75.69 85 GLY A O 1
ATOM 607 N N . PRO A 1 86 ? -10.415 3.373 -4.244 1.00 82.31 86 PRO A N 1
ATOM 608 C CA . PRO A 1 86 ? -10.173 2.115 -3.530 1.00 82.31 86 PRO A CA 1
ATOM 609 C C . PRO A 1 86 ? -8.680 1.772 -3.362 1.00 82.31 86 PRO A C 1
ATOM 611 O O . PRO A 1 86 ? -8.318 0.607 -3.230 1.00 82.31 86 PRO A O 1
ATOM 614 N N . SER A 1 87 ? -7.819 2.784 -3.350 1.00 90.19 87 SER A N 1
ATOM 615 C CA . SER A 1 87 ? -6.370 2.661 -3.235 1.00 90.19 87 SER A CA 1
ATOM 616 C C . SER A 1 87 ? -5.924 2.427 -1.787 1.00 90.19 87 SER A C 1
ATOM 618 O O . SER A 1 87 ? -6.732 2.491 -0.848 1.00 90.19 87 SER A O 1
ATOM 620 N N . THR A 1 88 ? -4.618 2.250 -1.570 1.00 92.31 88 THR A N 1
ATOM 621 C CA . THR A 1 88 ? -4.074 2.212 -0.209 1.00 92.31 88 THR A CA 1
ATOM 622 C C . THR A 1 88 ? -4.283 3.538 0.517 1.00 92.31 88 THR A C 1
ATOM 624 O O . THR A 1 88 ? -4.740 3.540 1.661 1.00 92.31 88 THR A O 1
ATOM 627 N N . ALA A 1 89 ? -3.997 4.670 -0.134 1.00 92.25 89 ALA A N 1
ATOM 628 C CA . ALA A 1 89 ? -4.145 5.986 0.488 1.00 92.25 89 ALA A CA 1
ATOM 629 C C . ALA A 1 89 ? -5.607 6.272 0.867 1.00 92.25 89 ALA A C 1
ATOM 631 O O . ALA A 1 89 ? -5.883 6.655 2.003 1.00 92.25 89 ALA A O 1
ATOM 632 N N . GLY A 1 90 ? -6.555 5.999 -0.035 1.00 93.94 90 GLY A N 1
ATOM 633 C CA . GLY A 1 90 ? -7.982 6.176 0.241 1.00 93.94 90 GLY A CA 1
ATOM 634 C C . GLY A 1 90 ? -8.490 5.243 1.341 1.00 93.94 90 GLY A C 1
ATOM 635 O O . GLY A 1 90 ? -9.302 5.636 2.180 1.00 93.94 90 GLY A O 1
ATOM 636 N N . THR A 1 91 ? -7.960 4.020 1.405 1.00 95.88 91 THR A N 1
ATOM 637 C CA . THR A 1 91 ? -8.280 3.070 2.480 1.00 95.88 91 THR A CA 1
ATOM 638 C C . THR A 1 91 ? -7.758 3.546 3.834 1.00 95.88 91 THR A C 1
ATOM 640 O O . THR A 1 91 ? -8.475 3.444 4.829 1.00 95.88 91 THR A O 1
ATOM 643 N N . ILE A 1 92 ? -6.557 4.128 3.884 1.00 96.19 92 ILE A N 1
ATOM 644 C CA . ILE A 1 92 ? -6.019 4.731 5.108 1.00 96.19 92 ILE A CA 1
ATOM 645 C C . ILE A 1 92 ? -6.864 5.941 5.536 1.00 96.19 92 ILE A C 1
ATOM 647 O O . ILE A 1 92 ? -7.201 6.053 6.713 1.00 96.19 92 ILE A O 1
ATOM 651 N N . GLU A 1 93 ? -7.285 6.804 4.608 1.00 95.56 93 GLU A N 1
ATOM 652 C CA . GLU A 1 93 ? -8.182 7.931 4.918 1.00 95.56 93 GLU A CA 1
ATOM 653 C C . GLU A 1 93 ? -9.550 7.481 5.444 1.00 95.56 93 GLU A C 1
ATOM 655 O O . GLU A 1 93 ? -10.126 8.111 6.334 1.00 95.56 93 GLU A O 1
ATOM 660 N N . GLN A 1 94 ? -10.077 6.367 4.935 1.00 95.62 94 GLN A N 1
ATOM 661 C CA . GLN A 1 94 ? -11.286 5.757 5.479 1.00 95.62 94 GLN A CA 1
ATOM 662 C C . GLN A 1 94 ? -11.045 5.206 6.891 1.00 95.62 94 GLN A C 1
ATOM 664 O O . GLN A 1 94 ? -11.842 5.457 7.796 1.00 95.62 94 GLN A O 1
ATOM 669 N N . TRP A 1 95 ? -9.933 4.500 7.091 1.00 97.69 95 TRP A N 1
ATOM 670 C CA . TRP A 1 95 ? -9.580 3.877 8.364 1.00 97.69 95 TRP A CA 1
ATOM 671 C C . TRP A 1 95 ? -9.322 4.891 9.488 1.00 97.69 95 TRP A C 1
ATOM 673 O O . TRP A 1 95 ? -9.697 4.653 10.637 1.00 97.69 95 TRP A O 1
ATOM 683 N N . LYS A 1 96 ? -8.765 6.066 9.162 1.00 97.19 96 LYS A N 1
ATOM 684 C CA . LYS A 1 96 ? -8.613 7.192 10.102 1.00 97.19 96 LYS A CA 1
ATOM 685 C C . LYS A 1 96 ? -9.937 7.621 10.744 1.00 97.19 96 LYS A C 1
ATOM 687 O O . LYS A 1 96 ? -9.924 8.136 11.858 1.00 97.19 96 LYS A O 1
ATOM 692 N N . LYS A 1 97 ? -11.066 7.414 10.057 1.00 97.06 97 LYS A N 1
ATOM 693 C CA . LYS A 1 97 ? -12.407 7.780 10.541 1.00 97.06 97 LYS A CA 1
ATOM 694 C C . LYS A 1 97 ? -13.014 6.689 11.419 1.00 97.06 97 LYS A C 1
ATOM 696 O O . LYS A 1 97 ? -13.653 7.003 12.417 1.00 97.06 97 LYS A O 1
ATOM 701 N N . ALA A 1 98 ? -12.840 5.423 11.042 1.00 97.56 98 ALA A N 1
ATOM 702 C CA . ALA A 1 98 ? -13.326 4.272 11.797 1.00 97.56 98 ALA A CA 1
ATOM 703 C C . ALA A 1 98 ? -12.632 2.972 11.350 1.00 97.56 98 ALA A C 1
ATOM 705 O O . ALA A 1 98 ? -12.228 2.868 10.189 1.00 97.56 98 ALA A O 1
ATOM 706 N N . PRO A 1 99 ? -12.555 1.946 12.219 1.00 98.19 99 PRO A N 1
ATOM 707 C CA . PRO A 1 99 ? -12.132 0.610 11.813 1.00 98.19 99 PRO A CA 1
ATOM 708 C C . PRO A 1 99 ? -12.959 0.041 10.652 1.00 98.19 99 PRO A C 1
ATOM 710 O O . PRO A 1 99 ? -14.171 0.254 10.566 1.00 98.19 99 PRO A O 1
ATOM 713 N N . LEU A 1 100 ? -12.312 -0.727 9.776 1.00 97.31 100 LEU A N 1
ATOM 714 C CA . LEU A 1 100 ? -12.966 -1.360 8.635 1.00 97.31 100 LEU A CA 1
ATOM 715 C C . LEU A 1 100 ? -13.703 -2.635 9.049 1.00 97.31 100 LEU A C 1
ATOM 717 O O . LEU A 1 100 ? -13.168 -3.508 9.741 1.00 97.31 100 LEU A O 1
ATOM 721 N N . ARG A 1 101 ? -14.931 -2.781 8.544 1.00 97.44 101 ARG A N 1
ATOM 722 C CA . ARG A 1 101 ? -15.714 -4.016 8.688 1.00 97.44 101 ARG A CA 1
ATOM 723 C C . ARG A 1 101 ? -15.075 -5.153 7.878 1.00 97.44 101 ARG A C 1
ATOM 725 O O . ARG A 1 101 ? -14.425 -4.874 6.869 1.00 97.44 101 ARG A O 1
ATOM 732 N N . PRO A 1 102 ? -15.307 -6.431 8.235 1.00 96.56 102 PRO A N 1
ATOM 733 C CA . PRO A 1 102 ? -14.711 -7.571 7.532 1.00 96.56 102 PRO A CA 1
ATOM 734 C C . PRO A 1 102 ? -14.895 -7.544 6.007 1.00 96.56 102 PRO A C 1
ATOM 736 O O . PRO A 1 102 ? -13.915 -7.692 5.283 1.00 96.56 102 PRO A O 1
ATOM 739 N N . GLY A 1 103 ? -16.109 -7.262 5.516 1.00 95.00 103 GLY A N 1
ATOM 740 C CA . GLY A 1 103 ? -16.377 -7.169 4.073 1.00 95.00 103 GLY A CA 1
ATOM 741 C C . GLY A 1 103 ? -15.649 -6.007 3.388 1.00 95.00 103 GLY A C 1
ATOM 742 O O . GLY A 1 103 ? -15.115 -6.173 2.298 1.00 95.00 103 GLY A O 1
ATOM 743 N N . GLN A 1 104 ? -15.545 -4.851 4.055 1.00 95.00 104 GLN A N 1
ATOM 744 C CA . GLN A 1 104 ? -14.789 -3.708 3.532 1.00 95.00 104 GLN A CA 1
ATOM 745 C C . GLN A 1 104 ? -13.301 -4.039 3.444 1.00 95.00 104 GLN A C 1
ATOM 747 O O . GLN A 1 104 ? -12.682 -3.806 2.414 1.00 95.00 104 GLN A O 1
ATOM 752 N N . ARG A 1 105 ? -12.731 -4.620 4.504 1.00 95.75 105 ARG A N 1
ATOM 753 C CA . ARG A 1 105 ? -11.325 -5.029 4.529 1.00 95.75 105 ARG A CA 1
ATOM 754 C C . ARG A 1 105 ? -11.019 -6.043 3.427 1.00 95.75 105 ARG A C 1
ATOM 756 O O . ARG A 1 105 ? -10.038 -5.862 2.713 1.00 95.75 105 ARG A O 1
ATOM 763 N N . ALA A 1 106 ? -11.851 -7.075 3.272 1.00 95.62 106 ALA A N 1
ATOM 764 C CA . ALA A 1 106 ? -11.676 -8.089 2.234 1.00 95.62 106 ALA A CA 1
ATOM 765 C C . ALA A 1 106 ? -11.681 -7.468 0.829 1.00 95.62 106 ALA A C 1
ATOM 767 O O . ALA A 1 106 ? -10.768 -7.717 0.043 1.00 95.62 106 ALA A O 1
ATOM 768 N N . GLU A 1 107 ? -12.649 -6.594 0.549 1.00 94.44 107 GLU A N 1
ATOM 769 C CA . GLU A 1 107 ? -12.753 -5.942 -0.754 1.00 94.44 107 GLU A CA 1
ATOM 770 C C . GLU A 1 107 ? -11.580 -4.991 -1.029 1.00 94.44 107 GLU A C 1
ATOM 772 O O . GLU A 1 107 ? -10.980 -5.034 -2.103 1.00 94.44 107 GLU A O 1
ATOM 777 N N . LYS A 1 108 ? -11.172 -4.180 -0.043 1.00 94.62 108 LYS A N 1
ATOM 778 C CA . LYS A 1 108 ? -9.998 -3.304 -0.185 1.00 94.62 108 LYS A CA 1
ATOM 779 C C . LYS A 1 108 ? -8.720 -4.105 -0.422 1.00 94.62 108 LYS A C 1
ATOM 781 O O . LYS A 1 108 ? -7.950 -3.744 -1.306 1.00 94.62 108 LYS A O 1
ATOM 786 N N . LYS A 1 109 ? -8.505 -5.205 0.311 1.00 95.56 109 LYS A N 1
ATOM 787 C CA . LYS A 1 109 ? -7.355 -6.097 0.086 1.00 95.56 109 LYS A CA 1
ATOM 788 C C . LYS A 1 109 ? -7.346 -6.634 -1.343 1.00 95.56 109 LYS A C 1
ATOM 790 O O . LYS A 1 109 ? -6.300 -6.587 -1.978 1.00 95.56 109 LYS A O 1
ATOM 795 N N . ARG A 1 110 ? -8.493 -7.089 -1.858 1.00 95.44 110 ARG A N 1
ATOM 796 C CA . ARG A 1 110 ? -8.625 -7.596 -3.232 1.00 95.44 110 ARG A CA 1
ATOM 797 C C . ARG A 1 110 ? -8.257 -6.532 -4.270 1.00 95.44 110 ARG A C 1
ATOM 799 O O . ARG A 1 110 ? -7.403 -6.784 -5.114 1.00 95.44 110 ARG A O 1
ATOM 806 N N . LEU A 1 111 ? -8.862 -5.345 -4.182 1.00 92.69 111 LEU A N 1
ATOM 807 C CA . LEU A 1 111 ? -8.627 -4.247 -5.128 1.00 92.69 111 LEU A CA 1
ATOM 808 C C . LEU A 1 111 ? -7.174 -3.760 -5.088 1.00 92.69 111 LEU A C 1
ATOM 810 O O . LEU A 1 111 ? -6.526 -3.630 -6.123 1.00 92.69 111 LEU A O 1
ATOM 814 N N . ILE A 1 112 ? -6.627 -3.548 -3.891 1.00 94.19 112 ILE A N 1
ATOM 815 C CA . ILE A 1 112 ? -5.245 -3.090 -3.723 1.00 94.19 112 ILE A CA 1
ATOM 816 C C . ILE A 1 112 ? -4.253 -4.163 -4.188 1.00 94.19 112 ILE A C 1
ATOM 818 O O . ILE A 1 112 ? -3.270 -3.830 -4.847 1.00 94.19 112 ILE A O 1
ATOM 822 N N . ALA A 1 113 ? -4.503 -5.445 -3.900 1.00 93.94 113 ALA A N 1
ATOM 823 C CA . ALA A 1 113 ? -3.658 -6.534 -4.382 1.00 93.94 113 ALA A CA 1
ATOM 824 C C . ALA A 1 113 ? -3.608 -6.575 -5.914 1.00 93.94 113 ALA A C 1
ATOM 826 O O . ALA A 1 113 ? -2.510 -6.653 -6.456 1.00 93.94 113 ALA A O 1
ATOM 827 N N . ALA A 1 114 ? -4.752 -6.420 -6.591 1.00 91.12 114 ALA A N 1
ATOM 828 C CA . ALA A 1 114 ? -4.813 -6.347 -8.051 1.00 91.12 114 ALA A CA 1
ATOM 829 C C . ALA A 1 114 ? -3.992 -5.169 -8.603 1.00 91.12 114 ALA A C 1
ATOM 831 O O . ALA A 1 114 ? -3.268 -5.318 -9.587 1.00 91.12 114 ALA A O 1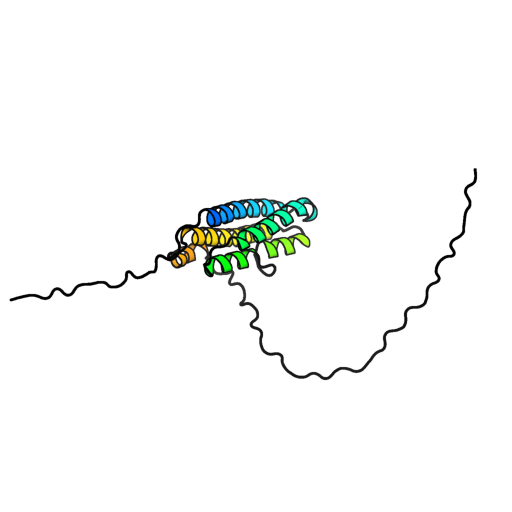
ATOM 832 N N . HIS A 1 115 ? -4.017 -4.011 -7.932 1.00 91.50 115 HIS A N 1
ATOM 833 C CA . HIS A 1 115 ? -3.164 -2.893 -8.330 1.00 91.50 115 HIS A CA 1
ATOM 834 C C . HIS A 1 115 ? -1.666 -3.217 -8.220 1.00 91.50 115 HIS A C 1
ATOM 836 O O . HIS A 1 115 ? -0.900 -2.863 -9.119 1.00 91.50 115 HIS A O 1
ATOM 842 N N . PHE A 1 116 ? -1.239 -3.891 -7.151 1.00 93.19 116 PHE A N 1
ATOM 843 C CA . PHE A 1 116 ? 0.152 -4.324 -7.018 1.00 93.19 116 PHE A CA 1
ATOM 844 C C . PHE A 1 116 ? 0.526 -5.420 -8.010 1.00 93.19 116 PHE A C 1
ATOM 846 O O . PHE A 1 116 ? 1.629 -5.379 -8.538 1.00 93.19 116 PHE A O 1
ATOM 853 N N . ASP A 1 117 ? -0.360 -6.372 -8.288 1.00 92.19 117 ASP A N 1
ATOM 854 C CA . ASP A 1 117 ? -0.098 -7.435 -9.262 1.00 92.19 117 ASP A CA 1
ATOM 855 C C . ASP A 1 117 ? 0.103 -6.868 -10.665 1.00 92.19 117 ASP A C 1
ATOM 857 O O . ASP A 1 117 ? 1.063 -7.228 -11.351 1.00 92.19 117 ASP A O 1
ATOM 861 N N . HIS A 1 118 ? -0.722 -5.892 -11.043 1.00 90.38 118 HIS A N 1
ATOM 862 C CA . HIS A 1 118 ? -0.533 -5.163 -12.287 1.00 90.38 118 HIS A CA 1
ATOM 863 C C . HIS A 1 118 ? 0.799 -4.394 -12.303 1.00 90.38 118 HIS A C 1
ATOM 865 O O . HIS A 1 118 ? 1.555 -4.503 -13.265 1.00 90.38 118 HIS A O 1
ATOM 871 N N . LEU A 1 119 ? 1.144 -3.683 -11.222 1.00 89.31 119 LEU A N 1
ATOM 872 C CA . LEU A 1 119 ? 2.425 -2.974 -11.116 1.00 89.31 119 LEU A CA 1
ATOM 873 C C . LEU A 1 119 ? 3.623 -3.928 -11.239 1.00 89.31 119 LEU A C 1
ATOM 875 O O . LEU A 1 119 ? 4.554 -3.665 -11.990 1.00 89.31 119 LEU A O 1
ATOM 879 N N . VAL A 1 120 ? 3.583 -5.055 -10.534 1.00 89.62 120 VAL A N 1
ATOM 880 C CA . VAL A 1 120 ? 4.620 -6.090 -10.568 1.00 89.62 120 VAL A CA 1
ATOM 881 C C . VAL A 1 120 ? 4.787 -6.663 -11.977 1.00 89.62 120 VAL A C 1
ATOM 883 O O . VAL A 1 120 ? 5.914 -6.911 -12.409 1.00 89.62 120 VAL A O 1
ATOM 886 N N . CYS A 1 121 ? 3.682 -6.860 -12.698 1.00 88.56 121 CYS A N 1
ATOM 887 C CA . CYS A 1 121 ? 3.721 -7.267 -14.097 1.00 88.56 121 CYS A CA 1
ATOM 888 C C . CYS A 1 121 ? 4.396 -6.202 -14.969 1.00 88.56 121 CYS A C 1
ATOM 890 O O . CYS A 1 121 ? 5.311 -6.529 -15.721 1.00 88.56 121 CYS A O 1
ATOM 892 N N . LEU A 1 122 ? 4.019 -4.928 -14.820 1.00 86.56 122 LEU A N 1
ATOM 893 C CA . LEU A 1 122 ? 4.602 -3.822 -15.586 1.00 86.56 122 LEU A CA 1
ATOM 894 C C . LEU A 1 122 ? 6.111 -3.661 -15.340 1.00 86.56 122 LEU A C 1
ATOM 896 O O . LEU A 1 122 ? 6.855 -3.431 -16.288 1.00 86.56 122 LEU A O 1
ATOM 900 N N . GLU A 1 123 ? 6.581 -3.829 -14.101 1.00 85.38 123 GLU A N 1
ATOM 901 C CA . GLU A 1 123 ? 8.017 -3.772 -13.769 1.00 85.38 123 GLU A CA 1
ATOM 902 C C . GLU A 1 123 ? 8.805 -4.951 -14.374 1.00 85.38 123 GLU A C 1
ATOM 904 O O . GLU A 1 123 ? 9.967 -4.801 -14.761 1.00 85.38 123 GLU A O 1
ATOM 909 N N . LYS A 1 124 ? 8.166 -6.124 -14.514 1.00 83.69 124 LYS A N 1
ATOM 910 C CA . LYS A 1 124 ? 8.724 -7.290 -15.224 1.00 83.69 124 LYS A CA 1
ATOM 911 C C . LYS A 1 124 ? 8.769 -7.092 -16.735 1.00 83.69 124 LYS A C 1
ATOM 913 O O . LYS A 1 124 ? 9.780 -7.391 -17.361 1.00 83.69 124 LYS A O 1
ATOM 918 N N . ALA A 1 125 ? 7.667 -6.613 -17.297 1.00 79.00 125 ALA A N 1
ATOM 919 C CA . ALA A 1 125 ? 7.424 -6.494 -18.731 1.00 79.00 125 ALA A CA 1
ATOM 920 C C . ALA A 1 125 ? 7.866 -5.147 -19.317 1.00 79.00 125 ALA A C 1
ATOM 922 O O . ALA A 1 125 ? 7.515 -4.817 -20.460 1.00 79.00 125 ALA A O 1
ATOM 923 N N . ARG A 1 126 ? 8.597 -4.351 -18.525 1.00 71.44 126 ARG A N 1
ATOM 924 C CA . ARG A 1 126 ? 9.120 -3.048 -18.920 1.00 71.44 126 ARG A CA 1
ATOM 925 C C . ARG A 1 126 ? 9.765 -3.208 -20.307 1.00 71.44 126 ARG A C 1
ATOM 927 O O . ARG A 1 126 ? 10.521 -4.149 -20.557 1.00 71.44 126 ARG A O 1
ATOM 934 N N . GLY A 1 127 ? 9.362 -2.346 -21.243 1.00 57.62 127 GLY A N 1
ATOM 935 C CA . GLY A 1 127 ? 9.913 -2.313 -22.598 1.00 57.62 127 GLY A CA 1
ATOM 936 C C . GLY A 1 127 ? 9.244 -3.167 -23.677 1.00 57.62 127 GLY A C 1
ATOM 937 O O . GLY A 1 127 ? 9.822 -3.258 -24.757 1.00 57.62 127 GLY A O 1
ATOM 938 N N . GLY A 1 128 ? 8.052 -3.739 -23.455 1.00 54.88 128 GLY A N 1
ATOM 939 C CA . GLY A 1 128 ? 7.272 -4.296 -24.576 1.00 54.88 128 GLY A CA 1
ATOM 940 C C . GLY A 1 128 ? 6.021 -5.120 -24.254 1.00 54.88 128 GLY A C 1
ATOM 941 O O . GLY A 1 128 ? 5.195 -5.292 -25.145 1.00 54.88 128 GLY A O 1
ATOM 942 N N . GLY A 1 129 ? 5.836 -5.590 -23.014 1.00 58.78 129 GLY A N 1
ATOM 943 C CA . GLY A 1 129 ? 4.765 -6.543 -22.661 1.00 58.78 129 GLY A CA 1
ATOM 944 C C . GLY A 1 129 ? 3.582 -5.955 -21.883 1.00 58.78 129 GLY A C 1
ATOM 945 O O . GLY A 1 129 ? 2.830 -6.690 -21.253 1.00 58.78 129 GLY A O 1
ATOM 946 N N . ALA A 1 130 ? 3.383 -4.631 -21.885 1.00 60.12 130 ALA A N 1
ATOM 947 C CA . ALA A 1 130 ? 2.287 -4.005 -21.128 1.00 60.12 130 ALA A CA 1
ATOM 948 C C . ALA A 1 130 ? 0.891 -4.510 -21.554 1.00 60.12 130 ALA A C 1
ATOM 950 O O . ALA A 1 130 ? -0.012 -4.587 -20.724 1.00 60.12 130 ALA A O 1
ATOM 951 N N . ALA A 1 131 ? 0.728 -4.911 -22.821 1.00 62.75 131 ALA A N 1
ATOM 952 C CA . ALA A 1 131 ? -0.498 -5.536 -23.320 1.00 62.75 131 ALA A CA 1
ATOM 953 C C . ALA A 1 131 ? -0.774 -6.911 -22.678 1.00 62.75 131 ALA A C 1
ATOM 955 O O . ALA A 1 131 ? -1.930 -7.282 -22.508 1.00 62.75 131 ALA A O 1
ATOM 956 N N . GLU A 1 132 ? 0.268 -7.639 -22.268 1.00 67.06 132 GLU A N 1
ATOM 957 C CA . GLU A 1 132 ? 0.156 -8.943 -21.598 1.00 67.06 132 GLU A CA 1
ATOM 958 C C . GLU A 1 132 ? -0.229 -8.791 -20.116 1.00 67.06 132 GLU A C 1
ATOM 960 O O . GLU A 1 132 ? -0.800 -9.698 -19.514 1.00 67.06 132 GLU A O 1
ATOM 965 N N . CYS A 1 133 ? 0.018 -7.615 -19.528 1.00 73.38 133 CYS A N 1
ATOM 966 C CA . CYS A 1 133 ? -0.348 -7.300 -18.147 1.00 73.38 133 CYS A CA 1
ATOM 967 C C . CYS A 1 133 ? -1.828 -6.919 -17.959 1.00 73.38 133 CYS A C 1
ATOM 969 O O . CYS A 1 133 ? -2.288 -6.838 -16.817 1.00 73.38 133 CYS A O 1
ATOM 971 N N . ALA A 1 134 ? -2.585 -6.723 -19.046 1.00 61.84 134 ALA A N 1
ATOM 972 C CA . ALA A 1 134 ? -3.995 -6.327 -19.007 1.00 61.84 134 ALA A CA 1
ATOM 973 C C . ALA A 1 134 ? -4.891 -7.356 -18.285 1.00 61.84 134 ALA A C 1
ATOM 975 O O . ALA A 1 134 ? -5.813 -6.976 -17.566 1.00 61.84 134 ALA A O 1
ATOM 976 N N . GLU A 1 135 ? -4.568 -8.647 -18.392 1.00 52.66 135 GLU A N 1
ATOM 977 C CA . GLU A 1 135 ? -5.304 -9.741 -17.737 1.00 52.66 135 GLU A CA 1
ATOM 978 C C . GLU A 1 135 ? -5.049 -9.791 -16.215 1.00 52.66 135 GLU A C 1
ATOM 980 O O . GLU A 1 135 ? -5.918 -10.196 -15.447 1.00 52.66 135 GLU A O 1
ATOM 985 N N . ALA A 1 136 ? -3.885 -9.319 -15.742 1.00 52.28 136 ALA A N 1
ATOM 986 C CA . ALA A 1 136 ? -3.556 -9.265 -14.312 1.00 52.28 136 ALA A CA 1
ATOM 987 C C . ALA A 1 136 ? -4.265 -8.111 -13.573 1.00 52.28 136 ALA A C 1
ATOM 989 O O . ALA A 1 136 ? -4.366 -8.126 -12.345 1.00 52.28 136 ALA A O 1
ATOM 990 N N . GLY A 1 137 ? -4.746 -7.105 -14.314 1.00 50.72 137 GLY A N 1
ATOM 991 C CA . GLY A 1 137 ? -5.446 -5.930 -13.788 1.00 50.72 137 GLY A CA 1
ATOM 992 C C . GLY A 1 137 ? -6.976 -6.028 -13.799 1.00 50.72 137 GLY A C 1
ATOM 993 O O . GLY A 1 137 ? -7.637 -5.128 -13.280 1.00 50.72 137 GLY A O 1
ATOM 994 N N . VAL A 1 138 ? -7.564 -7.084 -14.372 1.00 47.53 138 VAL A N 1
ATOM 995 C CA . VAL A 1 138 ? -9.004 -7.135 -14.661 1.00 47.53 138 VAL A CA 1
ATOM 996 C C . VAL A 1 138 ? -9.748 -8.136 -13.773 1.00 47.53 138 VAL A C 1
ATOM 998 O O . VAL A 1 138 ? -9.786 -9.342 -13.976 1.00 47.53 138 VAL A O 1
ATOM 1001 N N . SER A 1 139 ? -10.494 -7.577 -12.826 1.00 35.25 139 SER A N 1
ATOM 1002 C CA . SER A 1 139 ? -11.940 -7.801 -12.836 1.00 35.25 139 SER A CA 1
ATOM 1003 C C . SER A 1 139 ? -12.598 -6.433 -12.984 1.00 35.25 139 SER A C 1
ATOM 1005 O O . SER A 1 139 ? -12.568 -5.602 -12.075 1.00 35.25 139 SER A O 1
ATOM 1007 N N . ALA A 1 140 ? -13.097 -6.197 -14.193 1.00 42.16 140 ALA A N 1
ATOM 1008 C CA . ALA A 1 140 ? -13.608 -4.945 -14.727 1.00 42.16 140 ALA A CA 1
ATOM 1009 C C . ALA A 1 140 ? -14.990 -4.570 -14.164 1.00 42.16 140 ALA A C 1
ATOM 1011 O O . ALA A 1 140 ? -15.971 -4.561 -14.895 1.00 42.16 140 ALA A O 1
ATOM 1012 N N . ASP A 1 141 ? -15.053 -4.215 -12.880 1.00 36.19 141 ASP A N 1
ATOM 1013 C CA . ASP A 1 141 ? -16.182 -3.432 -12.332 1.00 36.19 141 ASP A CA 1
ATOM 1014 C C . ASP A 1 141 ? -15.721 -2.247 -11.458 1.00 36.19 141 ASP A C 1
ATOM 1016 O O . ASP A 1 141 ? -16.510 -1.506 -10.887 1.00 36.19 141 ASP A O 1
ATOM 1020 N N . ALA A 1 142 ? -14.410 -2.007 -11.382 1.00 39.91 142 ALA A N 1
ATOM 1021 C CA . ALA A 1 142 ? -13.841 -0.824 -10.749 1.00 39.91 142 ALA A CA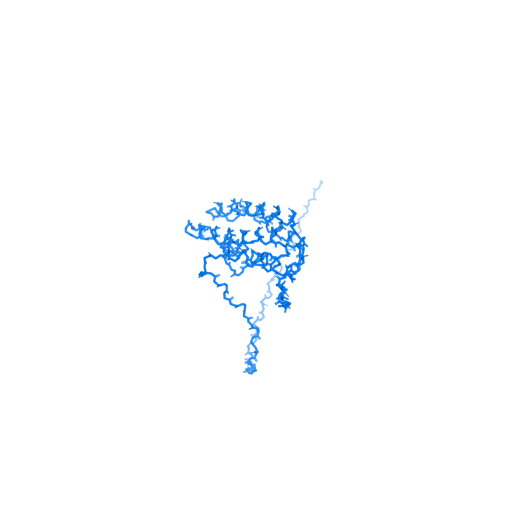 1
ATOM 1022 C C . ALA A 1 142 ? -13.172 0.057 -11.806 1.00 39.91 142 ALA A C 1
ATOM 1024 O O . ALA A 1 142 ? -11.970 0.303 -11.750 1.00 39.91 142 ALA A O 1
ATOM 1025 N N . THR A 1 143 ? -13.935 0.528 -12.794 1.00 33.62 143 THR A N 1
ATOM 1026 C CA . THR A 1 143 ? -13.514 1.705 -13.557 1.00 33.62 143 THR A CA 1
ATOM 1027 C C . THR A 1 143 ? -13.428 2.863 -12.558 1.00 33.62 143 THR A C 1
ATOM 1029 O O . THR A 1 143 ? -14.468 3.252 -12.017 1.00 33.62 143 THR A O 1
ATOM 1032 N N . PRO A 1 144 ? -12.241 3.423 -12.248 1.00 40.56 144 PRO A N 1
ATOM 1033 C CA . PRO A 1 144 ? -12.213 4.703 -11.565 1.00 40.56 144 PRO A CA 1
ATOM 1034 C C . PRO A 1 144 ? -12.969 5.680 -12.462 1.00 40.56 144 PRO A C 1
ATOM 1036 O O . PRO A 1 144 ? -12.657 5.803 -13.649 1.00 40.56 144 PRO A O 1
ATOM 1039 N N . ALA A 1 145 ? -14.006 6.316 -11.909 1.00 34.53 145 ALA A N 1
ATOM 1040 C CA . ALA A 1 145 ? -14.708 7.389 -12.594 1.00 34.53 145 ALA A CA 1
ATOM 1041 C C . ALA A 1 145 ? -13.660 8.336 -13.202 1.00 34.53 145 ALA A C 1
ATOM 1043 O O . ALA A 1 145 ? -12.670 8.635 -12.519 1.00 34.53 145 ALA A O 1
ATOM 1044 N N . PRO A 1 146 ? -13.823 8.771 -14.465 1.00 31.53 146 PRO A N 1
ATOM 1045 C CA . PRO A 1 146 ? -12.873 9.690 -15.068 1.00 31.53 146 PRO A CA 1
ATOM 1046 C C . PRO A 1 146 ? -12.682 10.870 -14.117 1.00 31.53 146 PRO A C 1
ATOM 1048 O O . PRO A 1 146 ? -13.658 11.407 -13.581 1.00 31.53 146 PRO A O 1
ATOM 1051 N N . ALA A 1 147 ? -11.420 11.237 -13.866 1.00 38.75 147 ALA A N 1
ATOM 1052 C CA . ALA A 1 147 ? -11.097 12.450 -13.128 1.00 38.75 147 ALA A CA 1
ATOM 1053 C C . ALA A 1 147 ? -11.965 13.590 -13.680 1.00 38.75 147 ALA A C 1
ATOM 1055 O O . ALA A 1 147 ? -12.122 13.655 -14.904 1.00 38.75 147 ALA A O 1
ATOM 1056 N N . PRO A 1 148 ? -12.550 14.463 -12.835 1.00 36.25 148 PRO A N 1
ATOM 1057 C CA . PRO A 1 148 ? -13.359 15.553 -13.344 1.00 36.25 148 PRO A CA 1
ATOM 1058 C C . PRO A 1 148 ? -12.475 16.381 -14.270 1.00 36.25 148 PRO A C 1
ATOM 1060 O O . PRO A 1 148 ? -11.560 17.079 -13.829 1.00 36.25 148 PRO A O 1
ATOM 1063 N N . THR A 1 149 ? -12.728 16.257 -15.572 1.00 35.69 149 THR A N 1
ATOM 1064 C CA . THR A 1 149 ? -12.237 17.196 -16.564 1.00 35.69 149 THR A CA 1
ATOM 1065 C C . THR A 1 149 ? -12.668 18.562 -16.061 1.00 35.69 149 THR A C 1
ATOM 1067 O O . THR A 1 149 ? -13.825 18.734 -15.671 1.00 35.69 149 THR A O 1
ATOM 1070 N N . ALA A 1 150 ? -11.730 19.504 -15.994 1.00 41.22 150 ALA A N 1
ATOM 1071 C CA . ALA A 1 150 ? -12.013 20.889 -15.664 1.00 41.22 150 ALA A CA 1
ATOM 1072 C C . ALA A 1 150 ? -12.972 21.452 -16.724 1.00 41.22 150 ALA A C 1
ATOM 1074 O O . ALA A 1 150 ? -12.562 22.010 -17.737 1.00 41.22 150 ALA A O 1
ATOM 1075 N N . ALA A 1 151 ? -14.265 21.228 -16.514 1.00 36.84 151 ALA A N 1
ATOM 1076 C CA . ALA A 1 151 ? -15.326 21.814 -17.290 1.00 36.84 151 ALA A CA 1
ATOM 1077 C C . ALA A 1 151 ? -15.452 23.266 -16.839 1.00 36.84 151 ALA A C 1
ATOM 1079 O O . ALA A 1 151 ? -15.722 23.552 -15.672 1.00 36.84 151 ALA A O 1
ATOM 1080 N N . ALA A 1 152 ? -15.164 24.143 -17.796 1.00 40.06 152 ALA A N 1
ATOM 1081 C CA . ALA A 1 152 ? -15.611 25.518 -17.924 1.00 40.06 152 ALA A CA 1
ATOM 1082 C C . ALA A 1 152 ? -16.493 26.033 -16.774 1.00 40.06 152 ALA A C 1
ATOM 1084 O O . ALA A 1 152 ? -17.642 25.626 -16.600 1.00 40.06 152 ALA A O 1
ATOM 1085 N N . ALA A 1 153 ? -15.946 27.001 -16.042 1.00 35.91 153 ALA A N 1
ATOM 1086 C CA . ALA A 1 153 ? -16.701 27.864 -15.154 1.00 35.91 153 ALA A CA 1
ATOM 1087 C C . ALA A 1 153 ? -17.900 28.485 -15.902 1.00 35.91 153 ALA A C 1
ATOM 1089 O O . ALA A 1 153 ? -17.689 29.158 -16.915 1.00 35.91 153 ALA A O 1
ATOM 1090 N N . PRO A 1 154 ? -19.147 28.333 -15.421 1.00 40.41 154 PRO A N 1
ATOM 1091 C CA . PRO A 1 154 ? -20.220 29.203 -15.861 1.00 40.41 154 PRO A CA 1
ATOM 1092 C C . PRO A 1 154 ? -20.019 30.584 -15.232 1.00 40.41 154 PRO A C 1
ATOM 1094 O O . PRO A 1 154 ? -19.944 30.745 -14.011 1.00 40.41 154 PRO A O 1
ATOM 1097 N N . ALA A 1 155 ? -19.921 31.590 -16.095 1.00 48.88 155 ALA A N 1
ATOM 1098 C CA . ALA A 1 155 ? -19.998 32.985 -15.713 1.00 48.88 155 ALA A CA 1
ATOM 1099 C C . ALA A 1 155 ? -21.343 33.288 -15.028 1.00 48.88 155 ALA A C 1
ATOM 1101 O O . ALA A 1 155 ? -22.400 32.876 -15.499 1.00 48.88 155 ALA A O 1
ATOM 1102 N N . GLY A 1 156 ? -21.288 34.096 -13.967 1.00 44.66 156 GLY A N 1
ATOM 1103 C CA . GLY A 1 156 ? -22.399 34.957 -13.568 1.00 44.66 156 GLY A CA 1
ATOM 1104 C C . GLY A 1 156 ? -23.231 34.492 -12.376 1.00 44.66 156 GLY A C 1
ATOM 1105 O O . GLY A 1 156 ? -24.266 33.851 -12.527 1.00 44.66 156 GLY A O 1
ATOM 1106 N N . ARG A 1 157 ? -22.885 34.996 -11.186 1.00 45.53 157 ARG A N 1
ATOM 1107 C CA . ARG A 1 157 ? -23.899 35.402 -10.204 1.00 45.53 157 ARG A CA 1
ATOM 1108 C C . ARG A 1 157 ? -23.396 36.624 -9.418 1.00 45.53 157 ARG A C 1
ATOM 1110 O O . ARG A 1 157 ? -22.268 36.585 -8.932 1.00 45.53 157 ARG A O 1
ATOM 1117 N N . PRO A 1 158 ? -24.172 37.720 -9.331 1.00 52.31 158 PRO A N 1
ATOM 1118 C CA . PRO A 1 158 ? -23.735 38.949 -8.667 1.00 52.31 158 PRO A CA 1
ATOM 1119 C C . PRO A 1 158 ? -23.602 38.768 -7.144 1.00 52.31 158 PRO A C 1
ATOM 1121 O O . PRO A 1 158 ? -24.293 37.920 -6.567 1.00 52.31 158 PRO A O 1
ATOM 1124 N N . PRO A 1 159 ? -22.751 39.569 -6.472 1.00 48.91 159 PRO A N 1
ATOM 1125 C CA . PRO A 1 159 ? -22.554 39.471 -5.032 1.00 48.91 159 PRO A CA 1
ATOM 1126 C C . PRO A 1 159 ? -23.808 39.912 -4.267 1.00 48.91 159 PRO A C 1
ATOM 1128 O O . PRO A 1 159 ? -24.334 41.011 -4.458 1.00 48.91 159 PRO A O 1
ATOM 1131 N N . ALA A 1 160 ? -24.264 39.048 -3.358 1.00 49.12 160 ALA A N 1
ATOM 1132 C CA . ALA A 1 160 ? -25.256 39.397 -2.356 1.00 49.12 160 ALA A CA 1
ATOM 1133 C C . ALA A 1 160 ? -24.647 40.391 -1.354 1.00 49.12 160 ALA A C 1
ATOM 1135 O O . ALA A 1 160 ? -23.567 40.179 -0.803 1.00 49.12 160 ALA A O 1
ATOM 1136 N N . ARG A 1 161 ? -25.367 41.492 -1.140 1.00 50.53 161 ARG A N 1
ATOM 1137 C CA . ARG A 1 161 ? -25.062 42.536 -0.163 1.00 50.53 161 ARG A CA 1
ATOM 1138 C C . ARG A 1 161 ? -25.073 41.981 1.266 1.00 50.53 161 ARG A C 1
ATOM 1140 O O . ARG A 1 161 ? -26.051 41.373 1.680 1.00 50.53 161 ARG A O 1
ATOM 1147 N N . GLY A 1 162 ? -24.002 42.295 1.995 1.00 45.84 162 GLY A N 1
ATOM 1148 C CA . GLY A 1 162 ? -23.962 42.746 3.389 1.00 45.84 162 GLY A CA 1
ATOM 1149 C C . GLY A 1 162 ? -24.796 42.030 4.455 1.00 45.84 162 GLY A C 1
ATOM 1150 O O . GLY A 1 162 ? -26.008 42.196 4.518 1.00 45.84 162 GLY A O 1
ATOM 1151 N N . ARG A 1 163 ? -24.098 41.460 5.442 1.00 50.94 163 ARG A N 1
ATOM 1152 C CA . ARG A 1 163 ? -24.394 41.684 6.865 1.00 50.94 163 ARG A CA 1
A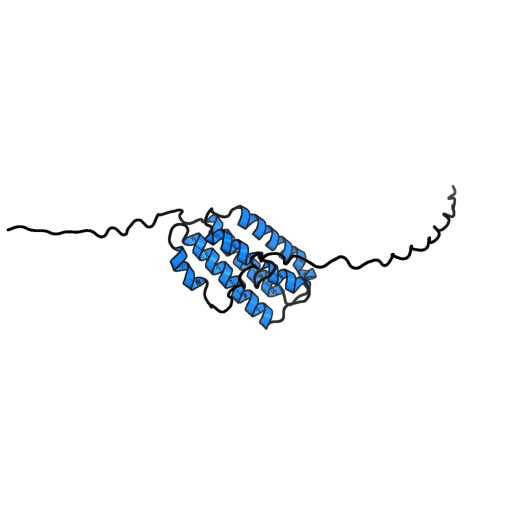TOM 1153 C C . ARG A 1 163 ? -23.076 41.737 7.633 1.00 50.94 163 ARG A C 1
ATOM 1155 O O . ARG A 1 163 ? -22.230 40.863 7.484 1.00 50.94 163 ARG A O 1
ATOM 1162 N N . ALA A 1 164 ? -22.903 42.821 8.382 1.00 52.09 164 ALA A N 1
ATOM 1163 C CA . ALA A 1 164 ? -21.762 43.069 9.245 1.00 52.09 164 ALA A CA 1
ATOM 1164 C C . ALA A 1 164 ? -21.654 41.992 10.335 1.00 52.09 164 ALA A C 1
ATOM 1166 O O . ALA A 1 164 ? -22.665 41.578 10.905 1.00 52.09 164 ALA A O 1
ATOM 1167 N N . ALA A 1 165 ? -20.425 41.567 10.624 1.00 56.66 165 ALA A N 1
ATOM 1168 C CA . ALA A 1 165 ? -20.120 40.741 11.782 1.00 56.66 165 ALA A CA 1
ATOM 1169 C C . ALA A 1 165 ? -20.249 41.581 13.071 1.00 56.66 165 ALA A C 1
ATOM 1171 O O . ALA A 1 165 ? -19.768 42.718 13.096 1.00 56.66 165 ALA A O 1
ATOM 1172 N N . PRO A 1 166 ? -20.871 41.062 14.143 1.00 61.38 166 PRO A N 1
ATOM 1173 C CA . PRO A 1 166 ? -20.817 41.708 15.445 1.00 61.38 166 PRO A CA 1
ATOM 1174 C C . PRO A 1 166 ? -19.400 41.622 16.034 1.00 61.38 166 PRO A C 1
ATOM 1176 O O . PRO A 1 166 ? -18.751 40.577 16.010 1.00 61.38 166 PRO A O 1
ATOM 1179 N N . LYS A 1 167 ? -18.942 42.760 16.561 1.00 66.38 167 LYS A N 1
ATOM 1180 C CA . LYS A 1 167 ? -17.704 42.949 17.326 1.00 66.38 167 LYS A CA 1
ATOM 1181 C C . LYS A 1 167 ? -17.681 42.013 18.553 1.00 66.38 167 LYS A C 1
ATOM 1183 O O . LYS A 1 167 ? -18.681 41.980 19.271 1.00 66.38 167 LYS A O 1
ATOM 1188 N N . PRO A 1 168 ? -16.577 41.296 18.835 1.00 66.81 168 PRO A N 1
ATOM 1189 C CA . PRO A 1 168 ? -16.443 40.548 20.083 1.00 66.81 168 PRO A CA 1
ATOM 1190 C C . PRO A 1 168 ? -16.343 41.513 21.282 1.00 66.81 168 PRO A C 1
ATOM 1192 O O . PRO A 1 168 ? -15.698 42.561 21.159 1.00 66.81 168 PRO A O 1
ATOM 1195 N N . PRO A 1 169 ? -16.972 41.206 22.431 1.00 64.19 169 PRO A N 1
ATOM 1196 C CA . PRO A 1 169 ? -16.767 41.977 23.649 1.00 64.19 169 PRO A CA 1
ATOM 1197 C C . PRO A 1 169 ? -15.325 41.810 24.143 1.00 64.19 169 PRO A C 1
ATOM 1199 O O . PRO A 1 169 ? -14.774 40.710 24.124 1.00 64.19 169 PRO A O 1
ATOM 1202 N N . ALA A 1 170 ? -14.729 42.926 24.566 1.00 61.12 170 ALA A N 1
ATOM 1203 C CA . ALA A 1 170 ? -13.504 42.933 25.351 1.00 61.12 170 ALA A CA 1
ATOM 1204 C C . ALA A 1 170 ? -13.806 42.237 26.683 1.00 61.12 170 ALA A C 1
ATOM 1206 O O . ALA A 1 170 ? -14.722 42.652 27.390 1.00 61.12 170 ALA A O 1
ATOM 1207 N N . GLY A 1 171 ? -13.102 41.141 26.950 1.00 54.38 171 GLY A N 1
ATOM 1208 C CA . GLY A 1 171 ? -13.109 40.457 28.234 1.00 54.38 171 GLY A CA 1
ATOM 1209 C C . GLY A 1 171 ? -11.801 40.762 28.944 1.00 54.38 171 GLY A C 1
ATOM 1210 O O . GLY A 1 171 ? -10.737 40.567 28.357 1.00 54.38 171 GLY A O 1
ATOM 1211 N N . ASP A 1 172 ? -11.935 41.288 30.154 1.00 53.75 172 ASP A N 1
ATOM 1212 C CA . ASP A 1 172 ? -10.904 41.703 31.094 1.00 53.75 172 ASP A CA 1
ATOM 1213 C C . ASP A 1 172 ? -9.775 40.677 31.276 1.00 53.75 172 ASP A C 1
ATOM 1215 O O . ASP A 1 172 ? -10.006 39.484 31.494 1.00 53.75 172 ASP A O 1
ATOM 1219 N N . GLU A 1 173 ? -8.540 41.174 31.210 1.00 62.47 173 GLU A N 1
ATOM 1220 C CA . GLU A 1 173 ? -7.350 40.464 31.670 1.00 62.47 173 GLU A CA 1
ATOM 1221 C C . GLU A 1 173 ? -7.384 40.377 33.206 1.00 62.47 173 GLU A C 1
ATOM 1223 O O . GLU A 1 173 ? -7.555 41.406 33.864 1.00 62.47 173 GLU A O 1
ATOM 1228 N N . PRO A 1 174 ? -7.226 39.184 33.806 1.00 63.78 174 PRO A N 1
ATOM 1229 C CA . PRO A 1 174 ? -7.096 39.064 35.247 1.00 63.78 174 PRO A CA 1
ATOM 1230 C C . PRO A 1 174 ? -5.759 39.645 35.724 1.00 63.78 174 PRO A C 1
ATOM 1232 O O . PRO A 1 174 ? -4.680 39.297 35.242 1.00 63.78 174 PRO A O 1
ATOM 1235 N N . GLU A 1 175 ? -5.900 40.534 36.699 1.00 60.72 175 GLU A N 1
ATOM 1236 C CA . GLU A 1 175 ? -4.903 41.133 37.576 1.00 60.72 175 GLU A CA 1
ATOM 1237 C C . GLU A 1 175 ? -3.844 40.103 38.019 1.00 60.72 175 GLU A C 1
ATOM 1239 O O . GLU A 1 175 ? -4.156 39.091 38.647 1.00 60.72 175 GLU A O 1
ATOM 1244 N N . MET A 1 176 ? -2.576 40.341 37.665 1.00 55.69 176 MET A N 1
ATOM 1245 C CA . MET A 1 176 ? -1.444 39.606 38.233 1.00 55.69 176 MET A CA 1
ATOM 1246 C C . MET A 1 176 ? -1.232 40.083 39.671 1.00 55.69 176 MET A C 1
ATOM 1248 O O . MET A 1 176 ? -0.545 41.079 39.906 1.00 55.69 176 MET A O 1
ATOM 1252 N N . GLU A 1 177 ? -1.810 39.360 40.628 1.00 59.97 177 GLU A N 1
ATOM 1253 C CA . GLU A 1 177 ? -1.406 39.449 42.028 1.00 59.97 177 GLU A CA 1
ATOM 1254 C C . GLU A 1 177 ? 0.042 38.965 42.168 1.00 59.97 177 GLU A C 1
ATOM 1256 O O . GLU A 1 177 ? 0.399 37.823 41.871 1.00 59.97 177 GLU A O 1
ATOM 1261 N N . ALA A 1 178 ? 0.891 39.893 42.596 1.00 62.53 178 ALA A N 1
ATOM 1262 C CA . ALA A 1 178 ? 2.242 39.631 43.039 1.00 62.53 178 ALA A CA 1
ATOM 1263 C C . ALA A 1 178 ? 2.202 38.921 44.399 1.00 62.53 178 ALA A C 1
ATOM 1265 O O . ALA A 1 178 ? 1.654 39.464 45.357 1.00 62.53 178 ALA A O 1
ATOM 1266 N N . GLU A 1 179 ? 2.860 37.766 44.509 1.00 63.75 179 GLU A N 1
ATOM 1267 C CA . GLU A 1 179 ? 3.230 37.190 45.803 1.00 63.75 179 GLU A CA 1
ATOM 1268 C C . GLU A 1 179 ? 4.764 37.135 45.953 1.00 63.75 179 GLU A C 1
ATOM 1270 O O . GLU A 1 179 ? 5.463 36.751 45.008 1.00 63.75 179 GLU A O 1
ATOM 1275 N N . PRO A 1 180 ? 5.313 37.520 47.123 1.00 68.38 180 PRO A N 1
ATOM 1276 C CA . PRO A 1 180 ? 6.739 37.490 47.410 1.00 68.38 180 PRO A CA 1
ATOM 1277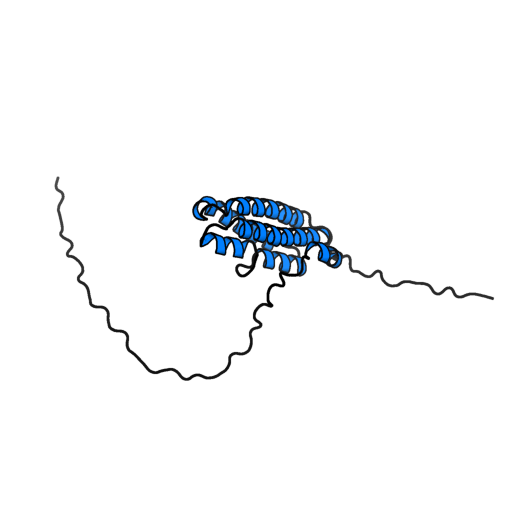 C C . PRO A 1 180 ? 7.143 36.175 48.096 1.00 68.38 180 PRO A C 1
ATOM 1279 O O . PRO A 1 180 ? 6.500 35.733 49.044 1.00 68.38 180 PRO A O 1
ATOM 1282 N N . GLN A 1 181 ? 8.279 35.598 47.706 1.00 55.94 181 GLN A N 1
ATOM 1283 C CA . GLN A 1 181 ? 9.008 34.621 48.530 1.00 55.94 181 GLN A CA 1
ATOM 1284 C C . GLN A 1 181 ? 10.402 35.211 48.778 1.00 55.94 181 GLN A C 1
ATOM 1286 O O . GLN A 1 181 ? 11.138 35.443 47.825 1.00 55.94 181 GLN A O 1
ATOM 1291 N N . LYS A 1 182 ? 10.682 35.831 49.932 1.00 58.38 182 LYS A N 1
ATOM 1292 C CA . LYS A 1 182 ? 10.963 35.286 51.278 1.00 58.38 182 LYS A CA 1
ATOM 1293 C C . LYS A 1 182 ? 12.110 34.263 51.328 1.00 58.38 182 LYS A C 1
ATOM 1295 O O . LYS A 1 182 ? 11.912 33.113 50.964 1.00 58.38 182 LYS A O 1
ATOM 1300 N N . GLU A 1 183 ? 13.206 34.783 51.899 1.00 54.28 183 GLU A N 1
ATOM 1301 C CA . GLU A 1 183 ? 14.327 34.180 52.655 1.00 54.28 183 GLU A CA 1
ATOM 1302 C C . GLU A 1 183 ? 15.330 33.268 51.936 1.00 54.28 183 GLU A C 1
ATOM 1304 O O . GLU A 1 183 ? 14.993 32.125 51.566 1.00 54.28 183 GLU A O 1
#

pLDDT: mean 74.13, std 21.34, range [31.53, 98.19]

Radius of gyration: 28.21 Å; chains: 1; bounding box: 40×64×119 Å

Foldseek 3Di:
DDDDDDDDDPDPPLWQADAADPLLLVLLVVLLVLLLVVLVCLQDQCVVCVVSLVVSLVSLVVSLVPDDPDPQLNVLSCQLCPCPFLHSNVVSVVSNVHRDDPVNSVVSNVQHSLSSQLNSVCNRCPRGCNVVSPVSNDPPPPPPDPDPDPPDDDDDDDDDDDDDDDDDDDDDDDDPDDDDDDD